Protein AF-A0A660TWX2-F1 (afdb_monomer_lite)

pLDDT: mean 96.68, std 3.36, range [80.12, 98.88]

Secondary structure (DSSP, 8-state):
--EEEEEE----HHHHHHHHHHHHHHHHTT-EEEEEE-GGGGGGGGGGTT-TTHHHHHHH-HHHHHHHHHHHHHHHHTT-EEEEEHHHHHHTT-HHHHHHTTPPEE-TTTSS--HHHHHHTTPEEEE-

Sequence (128 aa):
MKKIALFAFNGDPMCFIHVLINAMELKENGNDVALVIEGSATKLVKLLTGGSGLEDFKKNNPKMFELITVNLKKVRDAGIISCVCQACASQMGALEDVKKADLPLCAELKGHPSMSRYIEDGFDIISF

Radius of gyration: 13.77 Å; chains: 1; bounding box: 38×24×35 Å

Foldseek 3Di:
DAAAEEEEADLPLVSQLVSLVVQVVCVVVPYNAAYEYAHLVLLLLCLQVVDPPVVVVCVVPVPSSVSCSVSVVVCVVVVRHNEYQCVRCVVSVNNVSCVVNVGHYDQPDVSGDDPVVCVVVRHDYDYD

Structure (mmCIF, N/CA/C/O backbone):
data_AF-A0A660TWX2-F1
#
_entry.id   AF-A0A660TWX2-F1
#
loop_
_atom_site.group_PDB
_atom_site.id
_atom_site.type_symbol
_atom_site.label_atom_id
_atom_site.label_alt_id
_atom_site.label_comp_id
_atom_site.label_asym_id
_atom_site.label_entity_id
_atom_site.label_seq_id
_atom_site.pdbx_PDB_ins_code
_atom_site.Cartn_x
_atom_site.Cartn_y
_atom_site.Cartn_z
_atom_site.occupancy
_atom_site.B_iso_or_equiv
_atom_site.auth_seq_id
_atom_site.auth_comp_id
_atom_site.auth_asym_id
_atom_site.auth_atom_id
_atom_site.pdbx_PDB_model_num
ATOM 1 N N . MET A 1 1 ? -8.018 1.241 21.709 1.00 87.31 1 MET A N 1
ATOM 2 C CA . MET A 1 1 ? -7.672 0.523 20.467 1.00 87.31 1 MET A CA 1
ATOM 3 C C . MET A 1 1 ? -8.727 0.820 19.426 1.00 87.31 1 MET A C 1
ATOM 5 O O . MET A 1 1 ? -9.899 0.624 19.726 1.00 87.31 1 MET A O 1
ATOM 9 N N . LYS A 1 2 ? -8.326 1.332 18.261 1.00 97.06 2 LYS A N 1
ATOM 10 C CA . LYS A 1 2 ? -9.204 1.524 17.100 1.00 97.06 2 LYS A CA 1
ATOM 11 C C . LYS A 1 2 ? -8.776 0.605 15.956 1.00 97.06 2 LYS A C 1
ATOM 13 O O . LYS A 1 2 ? -7.634 0.148 15.941 1.00 97.06 2 LYS A O 1
ATOM 18 N N . LYS A 1 3 ? -9.689 0.375 15.014 1.00 98.75 3 LYS A N 1
ATOM 19 C CA . LYS A 1 3 ? -9.397 -0.205 13.702 1.00 98.75 3 LYS A CA 1
ATOM 20 C C . LYS A 1 3 ? -9.285 0.929 12.690 1.00 98.75 3 LYS A C 1
ATOM 22 O O . LYS A 1 3 ? -10.205 1.737 12.599 1.00 98.75 3 LYS A O 1
ATOM 27 N N . ILE A 1 4 ? -8.168 1.028 11.977 1.00 98.88 4 ILE A N 1
ATOM 28 C CA . ILE A 1 4 ? -7.897 2.138 11.053 1.00 98.88 4 ILE A CA 1
ATOM 29 C C . ILE A 1 4 ? -7.406 1.593 9.716 1.00 98.88 4 ILE A C 1
ATOM 31 O O . ILE A 1 4 ? -6.413 0.867 9.660 1.00 98.88 4 ILE A O 1
ATOM 35 N N . ALA A 1 5 ? -8.1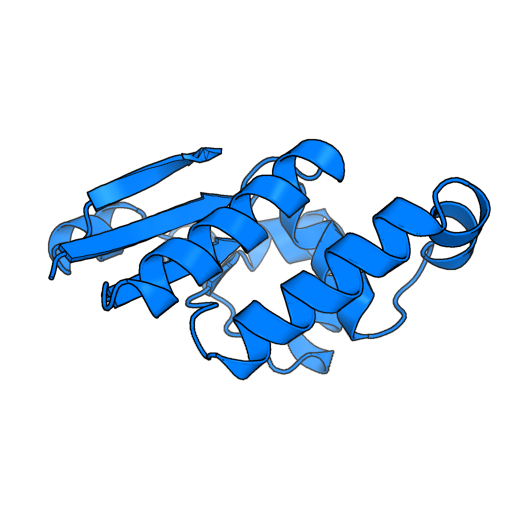20 1.923 8.642 1.00 98.75 5 ALA A N 1
ATOM 36 C CA . ALA A 1 5 ? -7.758 1.549 7.286 1.00 98.75 5 ALA A CA 1
ATOM 37 C C . ALA A 1 5 ? -7.199 2.772 6.553 1.00 98.75 5 ALA A C 1
ATOM 39 O O . ALA A 1 5 ? -7.901 3.761 6.336 1.00 98.75 5 ALA A O 1
ATOM 40 N N . LEU A 1 6 ? -5.922 2.707 6.179 1.00 98.81 6 LEU A N 1
ATOM 41 C CA . LEU A 1 6 ? -5.229 3.765 5.451 1.00 98.81 6 LEU A CA 1
ATOM 42 C C . LEU A 1 6 ? -5.233 3.403 3.967 1.00 98.81 6 LEU A C 1
ATOM 44 O O . LEU A 1 6 ? -4.618 2.414 3.572 1.00 98.81 6 LEU A O 1
ATOM 48 N N . PHE A 1 7 ? -5.901 4.205 3.145 1.00 98.75 7 PHE A N 1
ATOM 49 C CA . PHE A 1 7 ? -5.925 4.035 1.695 1.00 98.75 7 PHE A CA 1
ATOM 50 C C . PHE A 1 7 ? -4.913 4.979 1.051 1.00 98.75 7 PHE A C 1
ATOM 52 O O . PHE A 1 7 ? -5.137 6.186 0.993 1.00 98.75 7 PHE A O 1
ATOM 59 N N . ALA A 1 8 ? -3.801 4.429 0.567 1.00 98.62 8 ALA A N 1
ATOM 60 C CA . ALA A 1 8 ? -2.776 5.172 -0.157 1.00 98.62 8 ALA A CA 1
ATOM 61 C C . ALA A 1 8 ? -3.057 5.121 -1.663 1.00 98.62 8 ALA A C 1
ATOM 63 O O . ALA A 1 8 ? -2.759 4.107 -2.294 1.00 98.62 8 ALA A O 1
ATOM 64 N N . PHE A 1 9 ? -3.595 6.194 -2.251 1.00 98.50 9 PHE A N 1
ATOM 65 C CA . PHE A 1 9 ? -3.822 6.284 -3.701 1.00 98.50 9 PHE A CA 1
ATOM 66 C C . PHE A 1 9 ? -2.673 6.978 -4.435 1.00 98.50 9 PHE A C 1
ATOM 68 O O . PHE A 1 9 ? -2.361 6.667 -5.596 1.00 98.50 9 PHE A O 1
ATOM 75 N N . ASN A 1 10 ? -2.062 7.960 -3.773 1.00 97.88 10 ASN A N 1
ATOM 76 C CA . ASN A 1 10 ? -1.073 8.830 -4.383 1.00 97.88 10 ASN A CA 1
ATOM 77 C C . ASN A 1 10 ? 0.322 8.183 -4.430 1.00 97.88 10 ASN A C 1
ATOM 79 O O . ASN A 1 10 ? 0.932 7.877 -3.408 1.00 97.88 10 ASN A O 1
ATOM 83 N N . GLY A 1 11 ? 0.839 7.995 -5.644 1.00 95.31 11 GLY A N 1
ATOM 84 C CA . GLY A 1 11 ? 2.163 7.446 -5.924 1.00 95.31 11 GLY A CA 1
ATOM 85 C C . GLY A 1 11 ? 3.254 8.499 -6.062 1.00 95.31 11 GLY A C 1
ATOM 86 O O . GLY A 1 11 ? 4.318 8.186 -6.604 1.00 95.31 11 GLY A O 1
ATOM 87 N N . ASP A 1 12 ? 2.998 9.738 -5.646 1.00 96.38 12 ASP A N 1
ATOM 88 C CA . ASP A 1 12 ? 4.066 10.673 -5.327 1.00 96.38 12 ASP A CA 1
ATOM 89 C C . ASP A 1 12 ? 4.897 10.115 -4.148 1.00 96.38 12 ASP A C 1
ATOM 91 O O . ASP A 1 12 ? 4.331 9.785 -3.100 1.00 96.38 12 ASP A O 1
ATOM 95 N N . PRO A 1 13 ? 6.229 9.980 -4.295 1.00 95.06 13 PRO A N 1
ATOM 96 C CA . PRO A 1 13 ? 7.097 9.436 -3.254 1.00 95.06 13 PRO A CA 1
ATOM 97 C C . PRO A 1 13 ? 6.969 10.141 -1.894 1.00 95.06 13 PRO A C 1
ATOM 99 O O . PRO A 1 13 ? 6.978 9.467 -0.864 1.00 95.06 13 PRO A O 1
ATOM 102 N N . MET A 1 14 ? 6.818 11.473 -1.883 1.00 95.81 14 MET A N 1
ATOM 103 C CA . MET A 1 14 ? 6.657 12.262 -0.658 1.00 95.81 14 MET A CA 1
ATOM 104 C C . MET A 1 14 ? 5.311 11.986 0.005 1.00 95.81 14 MET A C 1
ATOM 106 O O . MET A 1 14 ? 5.245 11.904 1.226 1.00 95.81 14 MET A O 1
ATOM 110 N N . CYS A 1 15 ? 4.232 11.822 -0.757 1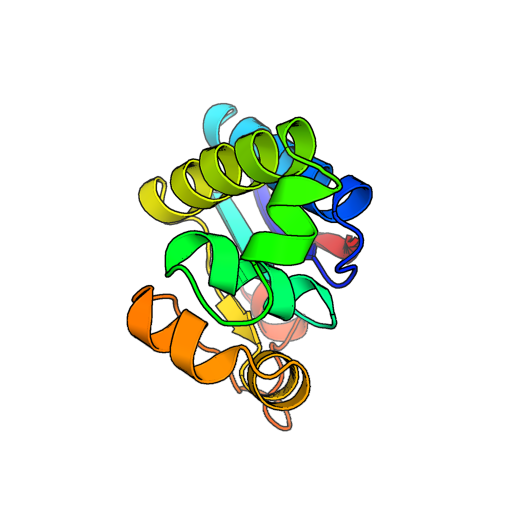.00 97.56 15 CYS A N 1
ATOM 111 C CA . CYS A 1 15 ? 2.939 11.459 -0.177 1.00 97.56 15 CYS A CA 1
ATOM 112 C C . CYS A 1 15 ? 2.980 10.040 0.399 1.00 97.56 15 CYS A C 1
ATOM 114 O O . CYS A 1 15 ? 2.600 9.819 1.549 1.00 97.56 15 CYS A O 1
ATOM 116 N N . PHE A 1 16 ? 3.517 9.089 -0.366 1.00 98.25 16 PHE A N 1
ATOM 117 C CA . PHE A 1 16 ? 3.515 7.683 0.020 1.00 98.25 16 PHE A CA 1
ATOM 118 C C . PHE A 1 16 ? 4.333 7.413 1.288 1.00 98.25 16 PHE A C 1
ATOM 120 O O . PHE A 1 16 ? 3.874 6.680 2.163 1.00 98.25 16 PHE A O 1
ATOM 127 N N . ILE A 1 17 ? 5.505 8.045 1.443 1.00 98.00 17 ILE A N 1
ATOM 128 C CA . ILE A 1 17 ? 6.322 7.876 2.655 1.00 98.00 17 ILE A CA 1
ATOM 129 C C . ILE A 1 17 ? 5.571 8.294 3.926 1.00 98.00 17 ILE A C 1
ATOM 131 O O . ILE A 1 17 ? 5.697 7.622 4.949 1.00 98.00 17 ILE A O 1
ATOM 135 N N . HIS A 1 18 ? 4.742 9.342 3.871 1.00 98.31 18 HIS A N 1
ATOM 136 C CA . HIS A 1 18 ? 3.955 9.758 5.031 1.00 98.31 18 HIS A CA 1
ATOM 137 C C . HIS A 1 18 ? 2.897 8.721 5.398 1.00 98.31 18 HIS A C 1
ATOM 139 O O . HIS A 1 18 ? 2.699 8.478 6.587 1.00 98.31 18 HIS A O 1
ATOM 145 N N . VAL A 1 19 ? 2.266 8.054 4.426 1.00 98.62 19 VAL A N 1
ATOM 146 C CA . VAL A 1 19 ? 1.319 6.973 4.742 1.00 98.62 19 VAL A CA 1
ATOM 147 C C . VAL A 1 19 ? 2.029 5.814 5.438 1.00 98.62 19 VAL A C 1
ATOM 149 O O . VAL A 1 19 ? 1.524 5.310 6.435 1.00 98.62 19 VAL A O 1
ATOM 152 N N . LEU A 1 20 ? 3.226 5.431 4.977 1.00 98.69 20 LEU A N 1
ATOM 153 C CA . LEU A 1 20 ? 4.005 4.350 5.594 1.00 98.69 20 LEU A CA 1
ATOM 154 C C . LEU A 1 20 ? 4.405 4.674 7.040 1.00 98.69 20 LEU A C 1
ATOM 156 O O . LEU A 1 20 ? 4.288 3.820 7.916 1.00 98.69 20 LEU A O 1
ATOM 160 N N . ILE A 1 21 ? 4.858 5.906 7.291 1.00 98.50 21 ILE A N 1
ATOM 161 C CA . ILE A 1 21 ? 5.259 6.350 8.633 1.00 98.50 21 ILE A CA 1
ATOM 162 C C . ILE A 1 21 ? 4.046 6.392 9.569 1.00 98.50 21 ILE A C 1
ATOM 164 O O . ILE A 1 21 ? 4.119 5.857 10.672 1.00 98.50 21 ILE A O 1
ATOM 168 N N . ASN A 1 22 ? 2.919 6.959 9.124 1.00 98.69 22 ASN A N 1
ATOM 169 C CA . ASN A 1 22 ? 1.696 7.005 9.933 1.00 98.69 22 ASN A CA 1
ATOM 170 C C . ASN A 1 22 ? 1.112 5.602 10.174 1.00 98.69 22 ASN A C 1
ATOM 172 O O . ASN A 1 22 ? 0.640 5.320 11.269 1.00 98.69 22 ASN A O 1
ATOM 176 N N . ALA A 1 23 ? 1.180 4.693 9.195 1.00 98.69 23 ALA A N 1
ATOM 177 C CA . ALA A 1 23 ? 0.737 3.309 9.371 1.00 98.69 23 ALA A CA 1
ATOM 178 C C . ALA A 1 23 ? 1.510 2.595 10.489 1.00 98.69 23 ALA A C 1
ATOM 180 O O . ALA A 1 23 ? 0.906 1.928 11.332 1.00 98.69 23 ALA A O 1
ATOM 181 N N . MET A 1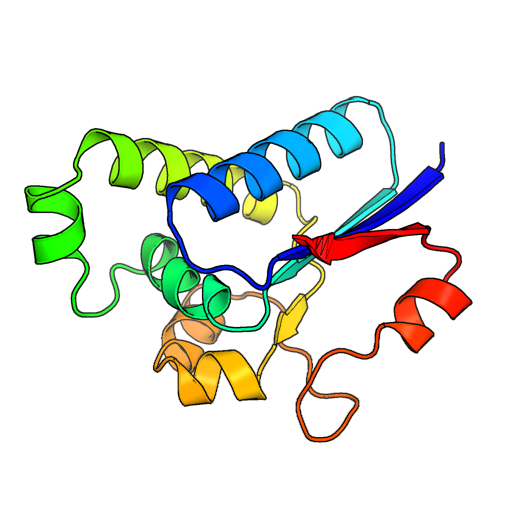 24 ? 2.839 2.753 10.508 1.00 98.69 24 MET A N 1
ATOM 182 C CA . MET A 1 24 ? 3.684 2.177 11.555 1.00 98.69 24 MET A CA 1
ATOM 183 C C . MET A 1 24 ? 3.423 2.812 12.916 1.00 98.69 24 MET A C 1
ATOM 185 O O . MET A 1 24 ? 3.259 2.082 13.886 1.00 98.69 24 MET A O 1
ATOM 189 N N . GLU A 1 25 ? 3.328 4.140 12.990 1.00 98.69 25 GLU A N 1
ATOM 190 C CA . GLU A 1 25 ? 3.070 4.851 14.248 1.00 98.69 25 GLU A CA 1
ATOM 191 C C . GLU A 1 25 ? 1.724 4.438 14.867 1.00 98.69 25 GLU A C 1
ATOM 193 O O . GLU A 1 25 ? 1.661 4.077 16.043 1.00 98.69 25 GLU A O 1
ATOM 198 N N . LEU A 1 26 ? 0.663 4.340 14.058 1.00 98.62 26 LEU A N 1
ATOM 199 C CA . LEU A 1 26 ? -0.637 3.844 14.514 1.00 98.62 26 LEU A CA 1
ATOM 200 C C . LEU A 1 26 ? -0.559 2.408 15.047 1.00 98.62 26 LEU A C 1
ATOM 202 O O . LEU A 1 26 ? -1.205 2.096 16.054 1.00 98.62 26 LEU A O 1
ATOM 206 N N . LYS A 1 27 ? 0.227 1.545 14.391 1.00 98.50 27 LYS A N 1
ATOM 207 C CA . LYS A 1 27 ? 0.439 0.149 14.793 1.00 98.50 27 LYS A CA 1
ATOM 208 C C . LYS A 1 27 ? 1.237 0.049 16.095 1.00 98.50 27 LYS A C 1
ATOM 210 O O . LYS A 1 27 ? 0.862 -0.726 16.974 1.00 98.50 27 LYS A O 1
ATOM 215 N N . GLU A 1 28 ? 2.303 0.832 16.235 1.00 98.31 28 GLU A N 1
ATOM 216 C CA . GLU A 1 28 ? 3.139 0.918 17.442 1.00 98.31 28 GLU A CA 1
ATOM 217 C C . GLU A 1 28 ? 2.347 1.463 18.640 1.00 98.31 28 GLU A C 1
ATOM 219 O O . GLU A 1 28 ? 2.506 0.979 19.759 1.00 98.31 28 GLU A O 1
ATOM 224 N N . ASN A 1 29 ? 1.390 2.361 18.389 1.00 98.38 29 ASN A N 1
ATOM 225 C CA . ASN A 1 29 ? 0.413 2.843 19.371 1.00 98.38 29 ASN A CA 1
ATOM 226 C C . ASN A 1 29 ? -0.700 1.821 19.703 1.00 98.38 29 ASN A C 1
ATOM 228 O O . ASN A 1 29 ? -1.658 2.135 20.415 1.00 98.38 29 ASN A O 1
ATOM 232 N N . GLY A 1 30 ? -0.596 0.591 19.194 1.00 98.19 30 GLY A N 1
ATOM 233 C CA . GLY A 1 30 ? -1.473 -0.529 19.523 1.00 98.19 30 GLY A CA 1
ATOM 234 C C . GLY A 1 30 ? -2.769 -0.601 18.717 1.00 98.19 30 GLY A C 1
ATOM 235 O O . GLY A 1 30 ? -3.613 -1.430 19.041 1.00 98.19 30 GLY A O 1
ATOM 236 N N . ASN A 1 31 ? -2.966 0.228 17.687 1.00 98.75 31 ASN A N 1
ATOM 237 C CA . ASN A 1 31 ? -4.157 0.127 16.839 1.00 98.75 31 ASN A CA 1
ATOM 238 C C . ASN A 1 31 ? -4.090 -1.091 15.905 1.00 98.75 31 ASN A C 1
ATOM 240 O O . ASN A 1 31 ? -3.016 -1.595 15.562 1.00 98.75 31 ASN A O 1
ATOM 244 N N . ASP A 1 32 ? -5.266 -1.547 15.483 1.00 98.56 32 ASP A N 1
ATOM 245 C CA . ASP A 1 32 ? -5.410 -2.519 14.406 1.00 98.56 32 ASP A CA 1
ATOM 246 C C . ASP A 1 32 ? -5.402 -1.753 13.078 1.00 98.56 32 ASP A C 1
ATOM 248 O O . ASP A 1 32 ? -6.273 -0.917 12.828 1.00 98.56 32 ASP A O 1
ATOM 252 N N . VAL A 1 33 ? -4.358 -1.953 12.277 1.00 98.81 33 VAL A N 1
ATOM 253 C CA . VAL A 1 33 ? -4.063 -1.122 11.106 1.00 98.81 33 VAL A CA 1
ATOM 254 C C . VAL A 1 33 ? -4.130 -1.969 9.848 1.00 98.81 33 VAL A C 1
ATOM 256 O O . VAL A 1 33 ? -3.425 -2.970 9.731 1.00 98.81 33 VAL A O 1
ATOM 259 N N . ALA A 1 34 ? -4.924 -1.513 8.882 1.00 98.75 34 ALA A N 1
ATOM 260 C CA . ALA A 1 34 ? -4.970 -2.056 7.535 1.00 98.75 34 ALA A CA 1
ATOM 261 C C . ALA A 1 34 ? -4.439 -1.017 6.541 1.00 98.75 34 ALA A C 1
ATOM 263 O O . ALA A 1 34 ? -5.094 -0.019 6.253 1.00 98.75 34 ALA A O 1
ATOM 264 N N . LEU A 1 35 ? -3.252 -1.248 5.990 1.00 98.88 35 LEU A N 1
ATOM 265 C CA . LEU A 1 35 ? -2.726 -0.452 4.887 1.00 98.88 35 LEU A CA 1
ATOM 266 C C . LEU A 1 35 ? -3.215 -1.036 3.555 1.00 98.88 35 LEU A C 1
ATOM 268 O O . LEU A 1 35 ? -2.902 -2.181 3.216 1.00 98.88 35 LEU A O 1
ATOM 272 N N . VAL A 1 36 ? -3.966 -0.230 2.806 1.00 98.88 36 VAL A N 1
ATOM 273 C CA . VAL A 1 36 ? -4.443 -0.526 1.453 1.00 98.88 36 VAL A CA 1
ATOM 274 C C . VAL A 1 36 ? -3.661 0.328 0.461 1.00 98.88 36 VAL A C 1
ATOM 276 O O . VAL A 1 36 ? -3.729 1.556 0.492 1.00 98.88 36 VAL A O 1
ATOM 279 N N . ILE A 1 37 ? -2.901 -0.319 -0.420 1.00 98.81 37 ILE A N 1
ATOM 280 C CA . ILE A 1 37 ? -2.105 0.344 -1.455 1.00 98.81 37 ILE A CA 1
ATOM 281 C C . ILE A 1 37 ? -2.879 0.266 -2.771 1.00 98.81 37 ILE A C 1
ATOM 283 O O . ILE A 1 37 ? -3.050 -0.808 -3.348 1.00 98.81 37 ILE A O 1
ATOM 287 N N . GLU A 1 38 ? -3.336 1.409 -3.269 1.00 98.38 38 GLU A N 1
ATOM 288 C CA . GLU A 1 38 ? -4.162 1.499 -4.470 1.00 98.38 38 GLU A CA 1
ATOM 289 C C . GLU A 1 38 ? -3.732 2.681 -5.362 1.00 98.38 38 GLU A C 1
ATOM 291 O O . GLU A 1 38 ? -2.749 3.372 -5.099 1.00 98.38 38 GLU A O 1
ATOM 296 N N . GLY A 1 39 ? -4.388 2.866 -6.507 1.00 98.12 39 GLY A N 1
ATOM 297 C CA . GLY A 1 39 ? -4.121 3.951 -7.431 1.00 98.12 39 GLY A CA 1
ATOM 298 C C . GLY A 1 39 ? -2.687 3.913 -7.940 1.00 98.12 39 GLY A C 1
ATOM 299 O O . GLY A 1 39 ? -2.095 2.853 -8.177 1.00 98.12 39 GLY A O 1
ATOM 300 N N . SER A 1 40 ? -2.112 5.100 -8.084 1.00 98.31 40 SER A N 1
ATOM 301 C CA . SER A 1 40 ? -0.736 5.254 -8.548 1.00 98.31 40 SER A CA 1
ATOM 302 C C . SER A 1 40 ? 0.311 4.837 -7.508 1.00 98.31 40 SER A C 1
ATOM 304 O O . SER A 1 40 ? 1.458 4.609 -7.891 1.00 98.31 40 SER A O 1
ATOM 306 N N . ALA A 1 41 ? -0.051 4.681 -6.227 1.00 98.38 41 ALA A N 1
ATOM 307 C CA . ALA A 1 41 ? 0.863 4.214 -5.181 1.00 98.38 41 ALA A CA 1
ATOM 308 C C . ALA A 1 41 ? 1.325 2.767 -5.400 1.00 98.38 41 ALA A C 1
ATOM 310 O O . ALA A 1 41 ? 2.461 2.428 -5.070 1.00 98.38 41 ALA A O 1
ATOM 311 N N . THR A 1 42 ? 0.502 1.931 -6.046 1.00 98.19 42 THR A N 1
ATOM 312 C CA . THR A 1 42 ? 0.847 0.533 -6.375 1.00 98.19 42 THR A CA 1
ATOM 313 C C . THR A 1 42 ? 2.168 0.398 -7.143 1.00 98.19 42 THR A C 1
ATOM 315 O O . THR A 1 42 ? 2.903 -0.565 -6.931 1.00 98.19 42 THR A O 1
ATOM 318 N N . LYS A 1 43 ? 2.551 1.399 -7.953 1.00 96.38 43 LYS A N 1
ATOM 319 C CA . LYS A 1 43 ? 3.830 1.413 -8.689 1.00 96.38 43 LYS A CA 1
ATOM 320 C C . LYS A 1 43 ? 5.064 1.388 -7.781 1.00 96.38 43 LYS A C 1
ATOM 322 O O . LYS A 1 43 ? 6.147 1.036 -8.241 1.00 96.38 43 LYS A O 1
ATOM 327 N N . LEU A 1 44 ? 4.933 1.816 -6.523 1.00 96.81 44 LEU A N 1
ATOM 328 C CA . LEU A 1 44 ? 6.033 1.886 -5.560 1.00 96.81 44 LEU A CA 1
ATOM 329 C C . LEU A 1 44 ? 6.315 0.524 -4.910 1.00 96.81 44 LEU A C 1
ATOM 331 O O . LEU A 1 44 ? 7.379 0.347 -4.327 1.00 96.81 44 LEU A O 1
ATOM 335 N N . VAL A 1 45 ? 5.451 -0.482 -5.088 1.00 96.44 45 VAL A N 1
ATOM 336 C CA . VAL A 1 45 ? 5.711 -1.848 -4.596 1.00 96.44 45 VAL A CA 1
ATOM 337 C C . VAL A 1 45 ? 6.991 -2.446 -5.192 1.00 96.44 45 VAL A C 1
ATOM 339 O O . VAL A 1 45 ? 7.711 -3.167 -4.503 1.00 96.44 45 VAL A O 1
ATOM 342 N N . LYS A 1 46 ? 7.359 -2.064 -6.421 1.00 94.94 46 LYS A N 1
ATOM 343 C CA . LYS A 1 46 ? 8.595 -2.505 -7.091 1.00 94.94 46 LYS A CA 1
ATOM 344 C C . LYS A 1 46 ? 9.892 -2.189 -6.332 1.00 94.94 46 LYS A C 1
ATOM 346 O O . LYS A 1 46 ? 10.932 -2.792 -6.603 1.00 94.94 46 LYS A O 1
ATOM 351 N N . LEU A 1 47 ? 9.842 -1.266 -5.364 1.00 94.00 47 LEU A N 1
ATOM 352 C CA . LEU A 1 47 ? 10.946 -0.979 -4.438 1.00 94.00 4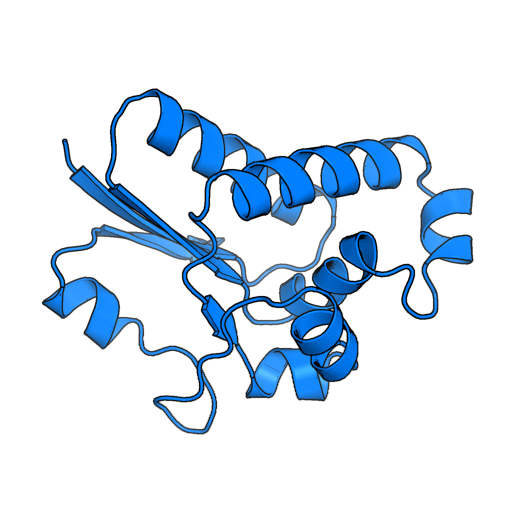7 LEU A CA 1
ATOM 353 C C . LEU A 1 47 ? 11.303 -2.191 -3.558 1.00 94.00 47 LEU A C 1
ATOM 355 O O . LEU A 1 47 ? 12.439 -2.298 -3.101 1.00 94.00 47 LEU A O 1
ATOM 359 N N . LEU A 1 48 ? 10.373 -3.130 -3.351 1.00 94.00 48 LEU A N 1
ATOM 360 C CA . LEU A 1 48 ? 10.622 -4.371 -2.611 1.00 94.00 48 LEU A CA 1
ATOM 361 C C . LEU A 1 48 ? 11.342 -5.441 -3.442 1.00 94.00 48 LEU A C 1
ATOM 363 O O . LEU A 1 48 ? 12.011 -6.302 -2.875 1.00 94.00 48 LEU A O 1
ATOM 367 N N . THR A 1 49 ? 11.203 -5.404 -4.767 1.00 92.81 49 THR A N 1
ATOM 368 C CA . THR A 1 49 ? 11.573 -6.508 -5.669 1.00 92.81 49 THR A CA 1
ATOM 369 C C . THR A 1 49 ? 12.710 -6.184 -6.631 1.00 92.81 49 THR A C 1
ATOM 371 O O . THR A 1 49 ? 13.210 -7.104 -7.293 1.00 92.81 49 THR A O 1
ATOM 374 N N . GLY A 1 50 ? 13.095 -4.908 -6.734 1.00 88.69 50 GLY A N 1
ATOM 375 C CA . GLY A 1 50 ? 14.036 -4.425 -7.744 1.00 88.69 50 GLY A CA 1
ATOM 376 C C . GLY A 1 50 ? 13.420 -4.339 -9.144 1.00 88.69 50 GLY A C 1
ATOM 377 O O . GLY A 1 50 ? 14.122 -4.588 -10.120 1.00 88.69 50 GLY A O 1
ATOM 378 N N . GLY A 1 51 ? 12.112 -4.069 -9.249 1.00 84.50 51 GLY A N 1
ATOM 379 C CA . GLY A 1 51 ? 11.401 -4.015 -10.531 1.00 84.50 51 GLY A CA 1
ATOM 380 C C . GLY A 1 51 ? 11.881 -2.897 -11.470 1.00 84.50 51 GLY A C 1
ATOM 381 O O . GLY A 1 51 ? 12.762 -2.098 -11.153 1.00 84.50 51 GLY A O 1
ATOM 382 N N . SER A 1 52 ? 11.306 -2.831 -12.670 1.00 80.75 52 SER A N 1
ATOM 383 C CA . SER A 1 52 ? 11.810 -1.969 -13.753 1.00 80.75 52 SER A CA 1
ATOM 384 C C . SER A 1 52 ? 11.731 -0.455 -13.460 1.00 80.75 52 SER A C 1
ATOM 386 O O . SER A 1 52 ? 10.877 0.035 -12.712 1.00 80.75 52 SER A O 1
ATOM 388 N N . GLY A 1 53 ? 12.642 0.325 -14.056 1.0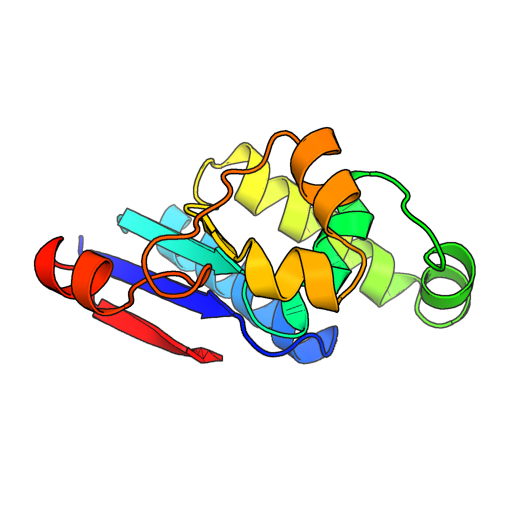0 80.12 53 GLY A N 1
ATOM 389 C CA . GLY A 1 53 ? 12.684 1.792 -13.925 1.00 80.12 53 GLY A CA 1
ATOM 390 C C . GLY A 1 53 ? 13.094 2.304 -12.537 1.00 80.12 53 GLY A C 1
ATOM 391 O O . GLY A 1 53 ? 12.881 3.474 -12.220 1.00 80.12 53 GLY A O 1
ATOM 392 N N . LEU A 1 54 ? 13.631 1.429 -11.683 1.00 86.69 54 LEU A N 1
ATOM 393 C CA . LEU A 1 54 ? 14.036 1.764 -10.321 1.00 86.69 54 LEU A CA 1
ATOM 394 C C . LEU A 1 54 ? 15.418 2.432 -10.259 1.00 86.69 54 LEU A C 1
ATOM 396 O O . LEU A 1 54 ? 15.630 3.300 -9.416 1.00 86.69 54 LEU A O 1
ATOM 400 N N . GLU A 1 55 ? 16.323 2.090 -11.180 1.00 88.88 55 GLU A N 1
ATOM 401 C CA . GLU A 1 55 ? 17.673 2.669 -11.244 1.00 88.88 55 GLU A CA 1
ATOM 402 C C . GLU A 1 55 ? 17.646 4.180 -11.502 1.00 88.88 55 GLU A C 1
ATOM 404 O O . GLU A 1 55 ? 18.302 4.937 -10.786 1.00 88.88 55 GLU A O 1
ATOM 409 N N . ASP A 1 56 ? 16.816 4.649 -12.439 1.00 90.19 56 ASP A N 1
ATOM 410 C CA . ASP A 1 56 ? 16.655 6.085 -12.695 1.00 90.19 56 ASP A CA 1
ATOM 411 C C . ASP A 1 56 ? 16.047 6.811 -11.491 1.00 90.19 56 ASP A C 1
ATOM 413 O O . ASP A 1 56 ? 16.500 7.894 -11.110 1.00 90.19 56 ASP A O 1
ATOM 417 N N . PHE A 1 57 ? 15.047 6.203 -10.840 1.00 88.75 57 PHE A N 1
ATOM 418 C CA . PHE A 1 57 ? 14.451 6.768 -9.631 1.00 88.75 57 PHE A CA 1
ATOM 419 C C . PHE A 1 57 ? 15.480 6.880 -8.500 1.00 88.75 57 PHE A C 1
ATOM 421 O O . PHE A 1 57 ? 15.597 7.945 -7.895 1.00 88.75 57 PHE A O 1
ATOM 428 N N . LYS A 1 58 ? 16.265 5.823 -8.261 1.00 92.75 58 LYS A N 1
ATOM 429 C CA . LYS A 1 58 ? 17.329 5.775 -7.252 1.00 92.75 58 LYS A CA 1
ATOM 430 C C . LYS A 1 58 ? 18.438 6.784 -7.536 1.00 92.75 58 LYS A C 1
ATOM 432 O O . LYS A 1 58 ? 18.878 7.465 -6.616 1.00 92.75 58 LYS A O 1
ATOM 437 N N . LYS A 1 59 ? 18.870 6.914 -8.793 1.00 94.06 59 LYS A N 1
ATOM 438 C CA . LYS A 1 59 ? 19.903 7.874 -9.202 1.00 94.06 59 LYS A CA 1
ATOM 439 C C . LYS A 1 59 ? 19.465 9.317 -8.956 1.00 94.06 59 LYS A C 1
ATOM 441 O O . LYS A 1 59 ? 20.248 10.112 -8.447 1.00 94.06 59 LYS A O 1
ATOM 446 N N . ASN A 1 60 ? 18.217 9.640 -9.290 1.00 93.00 60 ASN A N 1
ATOM 447 C CA . ASN A 1 60 ? 17.688 10.998 -9.159 1.00 93.00 60 ASN A CA 1
ATOM 448 C C . ASN A 1 60 ? 17.193 11.314 -7.736 1.00 93.00 60 ASN A C 1
ATOM 450 O O . ASN A 1 60 ? 17.142 12.478 -7.353 1.00 93.00 60 ASN A O 1
ATOM 454 N N . ASN A 1 61 ? 16.838 10.297 -6.941 1.00 92.81 61 ASN A N 1
ATOM 455 C CA . ASN A 1 61 ? 16.218 10.455 -5.622 1.00 92.81 61 ASN A CA 1
ATOM 456 C C . ASN A 1 61 ? 16.783 9.459 -4.584 1.00 92.81 61 ASN A C 1
ATOM 458 O O . ASN A 1 61 ? 16.013 8.716 -3.970 1.00 92.81 61 ASN A O 1
ATOM 462 N N . PRO A 1 62 ? 18.105 9.423 -4.330 1.00 94.31 62 PRO A N 1
ATOM 463 C CA . PRO A 1 62 ? 18.734 8.350 -3.551 1.00 94.31 62 PRO A CA 1
ATOM 464 C C . PRO A 1 62 ? 18.205 8.248 -2.114 1.00 94.31 62 PRO A C 1
ATOM 466 O O . PRO A 1 62 ? 17.916 7.154 -1.636 1.00 94.31 62 PRO A O 1
ATOM 469 N N . LYS A 1 63 ? 17.997 9.390 -1.444 1.00 95.06 63 LYS A N 1
ATOM 470 C CA . LYS A 1 63 ? 17.447 9.424 -0.079 1.00 95.06 63 LYS A CA 1
ATOM 471 C C . LYS A 1 63 ? 15.984 8.986 -0.030 1.00 95.06 63 LYS A C 1
ATOM 473 O O . LYS A 1 63 ? 15.594 8.248 0.865 1.00 95.06 63 LYS A O 1
ATOM 478 N N . MET A 1 64 ? 15.171 9.432 -0.989 1.00 94.69 64 MET A N 1
ATOM 479 C CA . MET A 1 64 ? 13.754 9.062 -1.041 1.00 94.69 64 MET A CA 1
ATOM 480 C C . MET A 1 64 ? 13.583 7.573 -1.342 1.00 94.69 64 MET A C 1
ATOM 482 O O . MET A 1 64 ? 12.761 6.899 -0.728 1.00 94.69 64 MET A O 1
ATOM 486 N N . PHE A 1 65 ? 14.410 7.055 -2.251 1.00 95.12 65 PHE A N 1
ATOM 487 C CA . PHE A 1 65 ? 14.508 5.633 -2.536 1.00 95.12 65 PHE A CA 1
ATOM 488 C C . PHE A 1 65 ? 14.782 4.828 -1.262 1.00 95.12 65 PHE A C 1
ATOM 490 O O . PHE A 1 65 ? 14.044 3.891 -0.964 1.00 95.12 65 PHE A O 1
ATOM 497 N N . GLU A 1 66 ? 15.801 5.211 -0.491 1.00 95.75 66 GLU A N 1
ATOM 498 C CA . GLU A 1 66 ? 16.150 4.544 0.763 1.00 95.75 66 GLU A CA 1
ATOM 499 C C . GLU A 1 66 ? 15.004 4.613 1.782 1.00 95.75 66 GLU A C 1
ATOM 501 O O . GLU A 1 66 ? 14.572 3.578 2.290 1.00 95.75 66 GLU A O 1
ATOM 506 N N . LEU A 1 67 ? 14.454 5.808 2.021 1.00 96.75 67 LEU A N 1
ATOM 507 C CA . LEU A 1 67 ? 13.388 6.028 3.001 1.00 96.75 67 LEU A CA 1
ATOM 508 C C . LEU A 1 67 ? 12.135 5.205 2.697 1.00 96.75 67 LEU A C 1
ATOM 510 O O . LEU A 1 67 ? 11.620 4.534 3.594 1.00 96.75 67 LEU A O 1
ATOM 514 N N . ILE A 1 68 ? 11.654 5.217 1.451 1.00 97.38 68 ILE A N 1
ATOM 515 C CA . ILE A 1 68 ? 10.473 4.429 1.079 1.00 97.38 68 ILE A CA 1
ATOM 516 C C . ILE A 1 68 ? 10.794 2.945 1.154 1.00 97.38 68 ILE A C 1
ATOM 518 O O . ILE A 1 68 ? 10.011 2.198 1.725 1.00 97.38 68 ILE A O 1
ATOM 522 N N . THR A 1 69 ? 11.948 2.506 0.646 1.00 96.75 69 THR A N 1
ATOM 523 C CA . THR A 1 69 ? 12.314 1.082 0.671 1.00 96.75 69 THR A CA 1
ATOM 524 C C . THR A 1 69 ? 12.361 0.543 2.099 1.00 96.75 69 THR A C 1
ATOM 526 O O . THR A 1 69 ? 11.828 -0.532 2.369 1.00 96.75 69 THR A O 1
ATOM 529 N N . VAL A 1 70 ? 12.970 1.284 3.029 1.00 97.81 70 VAL A N 1
ATOM 530 C CA . VAL A 1 70 ? 13.063 0.883 4.438 1.00 97.81 70 VAL A CA 1
ATOM 531 C C . VAL A 1 70 ? 11.681 0.843 5.088 1.00 97.81 70 VAL A C 1
ATOM 533 O O . VAL A 1 70 ? 11.337 -0.158 5.712 1.00 97.81 70 VAL A O 1
ATOM 536 N N . ASN A 1 71 ? 10.865 1.888 4.934 1.00 98.50 71 ASN A N 1
ATOM 537 C CA . ASN A 1 71 ? 9.551 1.934 5.583 1.00 98.50 71 ASN A CA 1
ATOM 538 C C . ASN A 1 71 ? 8.543 0.967 4.949 1.00 98.50 71 ASN A C 1
ATOM 540 O O . ASN A 1 71 ? 7.741 0.374 5.664 1.00 98.50 71 ASN A O 1
ATOM 544 N N . LEU A 1 72 ? 8.626 0.731 3.638 1.00 97.94 72 LEU A N 1
ATOM 545 C CA . LEU A 1 72 ? 7.777 -0.235 2.947 1.00 97.94 72 LEU A CA 1
ATOM 546 C C . LEU A 1 72 ? 8.089 -1.670 3.400 1.00 97.94 72 LEU A C 1
ATOM 548 O O . LEU A 1 72 ? 7.173 -2.463 3.601 1.00 97.94 72 LEU A O 1
ATOM 552 N N . LYS A 1 73 ? 9.370 -1.991 3.639 1.00 98.31 73 LYS A N 1
ATOM 553 C CA . LYS A 1 73 ? 9.764 -3.258 4.278 1.00 98.31 73 LYS A CA 1
ATOM 554 C C . LYS A 1 73 ? 9.216 -3.368 5.697 1.00 98.31 73 LYS A C 1
ATOM 556 O O . LYS A 1 73 ? 8.649 -4.398 6.024 1.00 98.31 73 LYS A O 1
ATOM 561 N N . LYS A 1 74 ? 9.306 -2.306 6.508 1.00 98.38 74 LYS A N 1
ATOM 562 C CA . LYS A 1 74 ? 8.761 -2.308 7.878 1.00 98.38 74 LYS A CA 1
ATOM 563 C C . LYS A 1 74 ? 7.265 -2.623 7.913 1.00 98.38 74 LYS A C 1
ATOM 565 O O . LYS A 1 74 ? 6.871 -3.520 8.646 1.00 98.38 74 LYS A O 1
ATOM 570 N N . VAL A 1 75 ? 6.442 -1.941 7.108 1.00 98.50 75 VAL A N 1
ATOM 571 C CA . VAL A 1 75 ? 4.986 -2.199 7.093 1.00 98.50 75 VAL A CA 1
ATOM 572 C C . VAL A 1 75 ? 4.648 -3.591 6.548 1.00 98.50 75 VAL A C 1
ATOM 574 O O . VAL A 1 75 ? 3.690 -4.210 7.010 1.00 98.50 75 VAL A O 1
ATOM 577 N N . ARG A 1 76 ? 5.440 -4.108 5.596 1.00 98.25 76 ARG A N 1
ATOM 578 C CA . ARG A 1 76 ? 5.303 -5.484 5.102 1.00 98.25 76 ARG A CA 1
ATOM 579 C C . ARG A 1 76 ? 5.616 -6.485 6.207 1.00 98.25 76 ARG A C 1
ATOM 581 O O . ARG A 1 76 ? 4.802 -7.358 6.477 1.00 98.25 76 ARG A O 1
ATOM 588 N N . ASP A 1 77 ? 6.775 -6.350 6.841 1.00 98.00 77 ASP A N 1
ATOM 589 C CA . ASP A 1 77 ? 7.258 -7.282 7.861 1.00 98.00 77 ASP A CA 1
ATOM 590 C C . ASP A 1 77 ? 6.391 -7.212 9.138 1.00 98.00 77 ASP A C 1
ATOM 592 O O . ASP A 1 77 ? 6.239 -8.207 9.841 1.00 98.00 77 ASP A O 1
ATOM 596 N N . ALA A 1 78 ? 5.751 -6.066 9.402 1.00 98.31 78 ALA A N 1
ATOM 597 C CA . ALA A 1 78 ? 4.732 -5.906 10.441 1.00 98.31 78 ALA A CA 1
ATOM 598 C C . ALA A 1 78 ? 3.378 -6.565 10.098 1.00 98.31 78 ALA A C 1
ATOM 600 O O . ALA A 1 78 ? 2.488 -6.595 10.949 1.00 98.31 78 ALA A O 1
ATOM 601 N N . GLY A 1 79 ? 3.199 -7.063 8.869 1.00 98.19 79 GLY A N 1
ATOM 602 C CA . GLY A 1 79 ? 1.984 -7.748 8.425 1.00 98.19 79 GLY A CA 1
ATOM 603 C C . GLY A 1 79 ? 0.754 -6.847 8.297 1.00 98.19 79 GLY A C 1
ATOM 604 O O . GLY A 1 79 ? -0.363 -7.353 8.319 1.00 98.19 79 GLY A O 1
ATOM 605 N N . ILE A 1 80 ? 0.933 -5.523 8.188 1.00 98.56 80 ILE A N 1
ATOM 606 C CA . ILE A 1 80 ? -0.186 -4.561 8.151 1.00 98.56 80 ILE A CA 1
ATOM 607 C C . ILE A 1 80 ? -0.593 -4.143 6.734 1.00 98.56 80 ILE A C 1
ATOM 609 O O . ILE A 1 80 ? -1.588 -3.438 6.573 1.00 98.56 80 ILE A O 1
ATOM 613 N N . ILE A 1 81 ? 0.136 -4.568 5.692 1.00 98.69 81 ILE A N 1
ATOM 614 C CA . ILE A 1 81 ? -0.338 -4.440 4.304 1.00 98.69 81 ILE A CA 1
ATOM 615 C C . ILE A 1 81 ? -1.497 -5.419 4.125 1.00 98.69 81 ILE A C 1
ATOM 617 O O . ILE A 1 81 ? -1.296 -6.597 3.845 1.00 98.69 81 ILE A O 1
ATOM 621 N N . SER A 1 82 ? -2.715 -4.920 4.303 1.00 98.44 82 SER A N 1
ATOM 622 C CA . SER A 1 82 ? -3.932 -5.719 4.170 1.00 98.44 82 SER A CA 1
ATOM 623 C C . SER A 1 82 ? -4.253 -6.000 2.708 1.00 98.44 82 SER A C 1
ATOM 625 O O . SER A 1 82 ? -4.862 -7.025 2.405 1.00 98.44 82 SER A O 1
ATOM 627 N N . CYS A 1 83 ? -3.885 -5.081 1.814 1.00 97.81 83 CYS A N 1
ATOM 628 C CA . CYS A 1 83 ? -4.283 -5.159 0.424 1.00 97.81 83 CYS A CA 1
ATOM 629 C C . CYS A 1 83 ? -3.403 -4.320 -0.504 1.00 97.81 83 CYS A C 1
ATOM 631 O O . CYS A 1 83 ? -3.123 -3.155 -0.223 1.00 97.81 83 CYS A O 1
ATOM 633 N N . VAL A 1 84 ? -3.064 -4.871 -1.666 1.00 98.75 84 VAL A N 1
ATOM 634 C CA . VAL A 1 84 ? -2.647 -4.118 -2.849 1.00 98.75 84 VAL A CA 1
ATOM 635 C C . VAL A 1 84 ? -3.707 -4.306 -3.932 1.00 98.75 84 VAL A C 1
ATOM 637 O O . VAL A 1 84 ? -4.087 -5.430 -4.261 1.00 98.75 84 VAL A O 1
ATOM 640 N N . CYS A 1 85 ? -4.204 -3.209 -4.499 1.00 98.81 85 CYS A N 1
ATOM 641 C CA . CYS A 1 85 ? -5.238 -3.265 -5.528 1.00 98.81 85 CYS A CA 1
ATOM 642 C C . CYS A 1 85 ? -4.735 -3.956 -6.804 1.00 98.81 85 CYS A C 1
ATOM 644 O O . CYS A 1 85 ? -3.800 -3.473 -7.451 1.00 98.81 85 CYS A O 1
ATOM 646 N N . GLN A 1 86 ? -5.397 -5.043 -7.213 1.00 98.62 86 GLN A N 1
ATOM 647 C CA . GLN A 1 86 ? -5.017 -5.816 -8.395 1.00 98.62 86 GLN A CA 1
ATOM 648 C C . GLN A 1 86 ? -5.176 -5.022 -9.696 1.00 98.62 86 GLN A C 1
ATOM 650 O O . GLN A 1 86 ? -4.266 -5.028 -10.533 1.00 98.62 86 GLN A O 1
ATOM 655 N N . ALA A 1 87 ? -6.307 -4.333 -9.883 1.00 98.56 87 ALA A N 1
ATOM 656 C CA . ALA A 1 87 ? -6.554 -3.547 -11.091 1.00 98.56 87 ALA A CA 1
ATOM 657 C C . ALA A 1 87 ? -5.541 -2.399 -11.229 1.00 98.56 87 ALA A C 1
ATOM 659 O O . ALA A 1 87 ? -4.919 -2.248 -12.283 1.00 98.56 87 ALA A O 1
ATOM 660 N N . CYS A 1 88 ? -5.291 -1.649 -10.151 1.00 98.62 88 CYS A N 1
ATOM 661 C CA . CYS A 1 88 ? -4.307 -0.568 -10.159 1.00 98.62 88 CYS A CA 1
ATOM 662 C C . CYS A 1 88 ? -2.879 -1.083 -10.352 1.00 98.62 88 CYS A C 1
ATOM 664 O O . CYS A 1 88 ? -2.156 -0.530 -11.176 1.00 98.62 88 CYS A O 1
ATOM 666 N N . ALA A 1 89 ? -2.476 -2.161 -9.671 1.00 98.25 89 ALA A N 1
ATOM 667 C CA . ALA A 1 89 ? -1.148 -2.742 -9.860 1.00 98.25 89 ALA A CA 1
ATOM 668 C C . ALA A 1 89 ? -0.938 -3.216 -11.304 1.00 98.25 89 ALA A C 1
ATOM 670 O O . ALA A 1 89 ? 0.137 -3.017 -11.866 1.00 98.25 89 ALA A O 1
ATOM 671 N N . SER A 1 90 ? -1.969 -3.784 -11.935 1.00 98.00 90 SER A N 1
ATOM 672 C CA . SER A 1 90 ? -1.930 -4.154 -13.355 1.00 98.00 90 SER A CA 1
ATOM 673 C C . SER A 1 90 ? -1.743 -2.923 -14.241 1.00 98.00 90 SER A C 1
ATOM 675 O O . SER A 1 90 ? -0.831 -2.886 -15.063 1.00 98.00 90 SER A O 1
ATOM 677 N N . GLN A 1 91 ? -2.553 -1.881 -14.029 1.00 97.75 91 GLN A N 1
ATOM 678 C CA . GLN A 1 91 ? -2.496 -0.643 -14.809 1.00 97.75 91 GLN A CA 1
ATOM 679 C C . GLN A 1 91 ? -1.166 0.106 -14.638 1.00 97.75 91 GLN A C 1
ATOM 681 O O . GLN A 1 91 ? -0.679 0.725 -15.580 1.00 97.75 91 GLN A O 1
ATOM 686 N N . MET A 1 92 ? -0.569 0.050 -13.447 1.00 96.56 92 MET A N 1
ATOM 687 C CA . MET A 1 92 ? 0.710 0.691 -13.128 1.00 96.56 92 MET A CA 1
ATOM 688 C C . MET A 1 92 ? 1.932 -0.179 -13.468 1.00 96.56 92 MET A C 1
ATOM 690 O O . MET A 1 92 ? 3.060 0.233 -13.196 1.00 96.56 92 MET A O 1
ATOM 694 N N . GLY A 1 93 ? 1.732 -1.372 -14.042 1.00 95.62 93 GLY A N 1
ATOM 695 C CA . GLY A 1 93 ? 2.816 -2.287 -14.412 1.00 95.62 93 GLY A CA 1
ATOM 696 C C . GLY A 1 93 ? 3.556 -2.905 -13.219 1.00 95.62 93 GLY A C 1
ATOM 697 O O . GLY A 1 93 ? 4.707 -3.301 -13.361 1.00 95.62 93 GLY A O 1
ATOM 698 N N . ALA A 1 94 ? 2.913 -2.971 -12.053 1.00 96.38 94 ALA A N 1
ATOM 699 C CA . ALA A 1 94 ? 3.480 -3.463 -10.798 1.00 96.38 94 ALA A CA 1
ATOM 700 C C . ALA A 1 94 ? 2.922 -4.827 -10.356 1.00 96.38 94 ALA A C 1
ATOM 702 O O . ALA A 1 94 ? 3.365 -5.356 -9.344 1.00 96.38 94 ALA A O 1
ATOM 703 N N . LEU A 1 95 ? 1.961 -5.421 -11.078 1.00 97.69 95 LEU A N 1
ATOM 704 C CA . LEU A 1 95 ? 1.304 -6.670 -10.659 1.00 97.69 95 LEU A CA 1
ATOM 705 C C . LEU A 1 95 ? 2.297 -7.805 -10.347 1.00 97.69 95 LEU A C 1
ATOM 707 O O . LEU A 1 95 ? 2.164 -8.475 -9.325 1.00 97.69 95 LEU A O 1
ATOM 711 N N . GLU A 1 96 ? 3.300 -8.009 -11.200 1.00 97.31 96 GLU A N 1
ATOM 712 C CA . GLU A 1 96 ? 4.316 -9.047 -10.983 1.00 97.31 96 GLU A CA 1
ATOM 713 C C . GLU A 1 96 ? 5.242 -8.718 -9.805 1.00 97.31 96 GLU A C 1
ATOM 715 O O . GLU A 1 96 ? 5.665 -9.624 -9.089 1.00 97.31 96 GLU A O 1
ATOM 720 N N . ASP A 1 97 ? 5.499 -7.434 -9.537 1.00 97.06 97 ASP A N 1
ATOM 721 C CA . ASP A 1 97 ? 6.238 -7.014 -8.344 1.00 97.06 97 ASP A CA 1
ATOM 722 C C . ASP A 1 97 ? 5.451 -7.321 -7.067 1.00 97.06 97 ASP A C 1
ATOM 724 O O . ASP A 1 97 ? 6.027 -7.802 -6.095 1.00 97.06 97 ASP A O 1
ATOM 728 N N . VAL A 1 98 ? 4.131 -7.108 -7.073 1.00 97.75 98 VAL A N 1
ATOM 729 C CA . VAL A 1 98 ? 3.262 -7.444 -5.933 1.00 97.75 98 VAL A CA 1
ATOM 730 C C . VAL A 1 98 ? 3.302 -8.946 -5.648 1.00 97.75 98 VAL A C 1
ATOM 732 O O . VAL A 1 98 ? 3.521 -9.340 -4.504 1.00 97.75 98 VAL A O 1
ATOM 735 N N . LYS A 1 99 ? 3.174 -9.783 -6.686 1.00 97.56 99 LYS A N 1
ATOM 736 C CA . LYS A 1 99 ? 3.269 -11.248 -6.559 1.00 97.56 99 LYS A CA 1
ATOM 737 C C . LYS A 1 99 ? 4.645 -11.696 -6.069 1.00 97.56 99 LYS A C 1
ATOM 739 O O . LYS A 1 99 ? 4.740 -12.511 -5.162 1.00 97.56 99 LYS A O 1
ATOM 744 N N . LYS A 1 100 ? 5.723 -11.150 -6.641 1.00 97.25 100 LYS A N 1
ATOM 745 C CA . LYS A 1 100 ? 7.105 -11.474 -6.250 1.00 97.25 100 LYS A CA 1
ATOM 746 C C . LYS A 1 100 ? 7.427 -11.029 -4.820 1.00 97.25 100 LYS A C 1
ATOM 748 O O . LYS A 1 100 ? 8.269 -11.643 -4.171 1.00 97.25 100 LYS A O 1
ATOM 753 N N . ALA A 1 101 ? 6.784 -9.966 -4.341 1.00 96.00 101 ALA A N 1
ATOM 754 C CA . ALA A 1 101 ? 6.887 -9.504 -2.962 1.00 96.00 101 ALA A CA 1
ATOM 755 C C . ALA A 1 101 ? 5.997 -10.286 -1.977 1.00 96.00 101 ALA A C 1
ATOM 757 O O . ALA A 1 101 ? 6.052 -9.972 -0.789 1.00 96.00 101 ALA A O 1
ATOM 758 N N . ASP A 1 102 ? 5.214 -11.262 -2.457 1.00 97.06 102 ASP A N 1
ATOM 759 C CA . ASP A 1 102 ? 4.252 -12.058 -1.682 1.00 97.06 102 ASP A CA 1
ATOM 760 C C . ASP A 1 102 ? 3.267 -11.188 -0.879 1.00 97.06 102 ASP A C 1
ATOM 762 O O . ASP A 1 102 ? 2.995 -11.411 0.299 1.00 97.06 102 ASP A O 1
ATOM 766 N N . LEU A 1 103 ? 2.775 -10.116 -1.512 1.00 98.25 103 LEU A N 1
ATOM 767 C CA . LEU A 1 103 ? 1.822 -9.194 -0.897 1.00 98.25 103 LEU A CA 1
ATOM 768 C C . LEU A 1 103 ? 0.371 -9.579 -1.225 1.00 98.25 103 LEU A C 1
ATOM 770 O O . LEU A 1 103 ? 0.093 -9.992 -2.356 1.00 98.25 103 LEU A O 1
ATOM 774 N N . PRO A 1 104 ? -0.583 -9.361 -0.297 1.00 98.06 104 PRO A N 1
ATOM 775 C CA . PRO A 1 104 ? -1.995 -9.612 -0.558 1.00 98.06 104 PRO A CA 1
ATOM 776 C C . PRO A 1 104 ? -2.513 -8.780 -1.734 1.00 98.06 104 PRO A C 1
ATOM 778 O O . PRO A 1 104 ? -2.365 -7.558 -1.757 1.00 98.06 104 PRO A O 1
ATOM 781 N N . LEU A 1 105 ? -3.163 -9.439 -2.689 1.00 98.12 105 LEU A N 1
ATOM 782 C CA . LEU A 1 105 ? -3.875 -8.803 -3.795 1.00 98.12 105 LEU A CA 1
ATOM 783 C C . LEU A 1 105 ? -5.375 -8.846 -3.517 1.00 98.12 105 LEU A C 1
ATOM 785 O O . LEU A 1 105 ? -5.906 -9.920 -3.235 1.00 98.12 105 LEU A O 1
ATOM 789 N N . CYS A 1 106 ? -6.063 -7.713 -3.654 1.00 96.81 106 CYS A N 1
ATOM 790 C CA . CYS A 1 106 ? -7.527 -7.694 -3.616 1.00 96.81 106 CYS A CA 1
ATOM 791 C C . CYS A 1 106 ? -8.127 -7.202 -4.926 1.00 96.81 106 CYS A C 1
ATOM 793 O O . CYS A 1 106 ? -7.528 -6.419 -5.672 1.00 96.81 106 CYS A O 1
ATOM 795 N N . ALA A 1 107 ? -9.322 -7.716 -5.195 1.00 97.62 107 ALA A N 1
ATOM 796 C CA . ALA A 1 107 ? -10.017 -7.579 -6.461 1.00 97.62 107 ALA A CA 1
ATOM 797 C C . ALA A 1 107 ? -11.549 -7.624 -6.281 1.00 97.62 107 ALA A C 1
ATOM 799 O O . ALA A 1 107 ? -12.241 -8.139 -7.152 1.00 97.62 107 ALA A O 1
ATOM 800 N N . GLU A 1 108 ? -12.082 -7.132 -5.154 1.00 96.69 108 GLU A N 1
ATOM 801 C CA . GLU A 1 108 ? -13.486 -7.323 -4.756 1.00 96.69 108 GLU A CA 1
ATOM 802 C C . GLU A 1 108 ? -14.500 -6.641 -5.682 1.00 96.69 108 GLU A C 1
ATOM 804 O O . GLU A 1 108 ? -15.465 -7.274 -6.098 1.00 96.69 108 GLU A O 1
ATOM 809 N N . LEU A 1 109 ? -14.321 -5.347 -5.975 1.00 95.38 109 LEU A N 1
ATOM 810 C CA . LEU A 1 109 ? -15.209 -4.592 -6.863 1.00 95.38 109 LEU A CA 1
ATOM 811 C C . LEU A 1 109 ? -14.970 -5.031 -8.323 1.00 95.38 109 LEU A C 1
ATOM 813 O O . LEU A 1 109 ? -14.885 -6.207 -8.657 1.00 95.38 109 LEU A O 1
ATOM 817 N N . LYS A 1 110 ? -14.781 -4.090 -9.246 1.00 96.19 110 LYS A N 1
ATOM 818 C CA . LYS A 1 110 ? -14.328 -4.394 -10.614 1.00 96.19 110 LYS A CA 1
ATOM 819 C C . LYS A 1 110 ? -12.806 -4.605 -10.653 1.00 96.19 110 LYS A C 1
ATOM 821 O O . LYS A 1 110 ? -12.123 -3.985 -11.458 1.00 96.19 110 LYS A O 1
ATOM 826 N N . GLY A 1 111 ? -12.274 -5.415 -9.733 1.00 95.81 111 GLY A N 1
ATOM 827 C CA . GLY A 1 111 ? -10.831 -5.602 -9.529 1.00 95.81 111 GLY A CA 1
ATOM 828 C C . GLY A 1 111 ? -10.172 -4.612 -8.557 1.00 95.81 111 GLY A C 1
ATOM 829 O O . GLY A 1 111 ? -8.944 -4.585 -8.476 1.00 95.81 111 GLY A O 1
ATOM 830 N N . HIS A 1 112 ? -10.972 -3.832 -7.823 1.00 98.19 112 HIS A N 1
ATOM 831 C CA . HIS A 1 112 ? -10.524 -2.832 -6.848 1.00 98.19 112 HIS A CA 1
ATOM 832 C C . HIS A 1 112 ? -10.954 -3.202 -5.411 1.00 98.19 112 HIS A C 1
ATOM 834 O O . HIS A 1 112 ? -12.037 -3.773 -5.253 1.00 98.19 112 HIS A O 1
ATOM 840 N N . PRO A 1 113 ? -10.158 -2.857 -4.382 1.00 97.81 113 PRO A N 1
ATOM 841 C CA . PRO A 1 113 ? -10.525 -2.910 -2.972 1.00 97.81 113 PRO A CA 1
ATOM 842 C C . PRO A 1 113 ? -11.871 -2.255 -2.664 1.00 97.81 113 PRO A C 1
ATOM 844 O O . PRO A 1 113 ? -12.195 -1.171 -3.150 1.00 97.81 113 PRO A O 1
ATOM 847 N N . SER A 1 114 ? -12.651 -2.899 -1.799 1.00 98.00 114 SER A N 1
ATOM 848 C CA . SER A 1 114 ? -13.917 -2.351 -1.309 1.00 98.00 114 SER A CA 1
ATOM 849 C C . SER A 1 114 ? -13.709 -1.600 0.004 1.00 98.00 114 SER A C 1
ATOM 851 O O . SER A 1 114 ? -13.467 -2.219 1.037 1.00 98.00 114 SER A O 1
ATOM 853 N N . MET A 1 115 ? -13.868 -0.272 -0.001 1.00 98.31 115 MET A N 1
ATOM 854 C CA . MET A 1 115 ? -13.928 0.514 1.242 1.00 98.31 115 MET A CA 1
ATOM 855 C C . MET A 1 115 ? -15.087 0.071 2.146 1.00 98.31 115 MET A C 1
ATOM 857 O O . MET A 1 115 ? -14.923 0.026 3.361 1.00 98.31 115 MET A O 1
ATOM 861 N N . SER A 1 116 ? -16.229 -0.318 1.566 1.00 98.25 116 SER A N 1
ATOM 862 C CA . SER A 1 116 ? -17.382 -0.811 2.329 1.00 98.25 116 SER A CA 1
ATOM 863 C C . SER A 1 116 ? -17.039 -2.037 3.171 1.00 98.25 116 SER A C 1
ATOM 865 O O . SER A 1 116 ? -17.460 -2.088 4.319 1.00 98.25 116 SER A O 1
ATOM 867 N N . ARG A 1 117 ? -16.199 -2.957 2.666 1.00 97.88 117 ARG A N 1
ATOM 868 C CA . ARG A 1 117 ? -15.725 -4.112 3.451 1.00 97.88 117 ARG A CA 1
ATOM 869 C C . ARG A 1 117 ? -15.005 -3.664 4.724 1.00 97.88 117 ARG A C 1
ATOM 871 O O . ARG A 1 117 ? -15.314 -4.149 5.802 1.00 97.88 117 ARG A O 1
ATOM 878 N N . TYR A 1 118 ? -14.082 -2.708 4.613 1.00 98.44 118 TYR A N 1
ATOM 879 C CA . TYR A 1 118 ? -13.362 -2.185 5.780 1.00 98.44 118 TYR A CA 1
ATOM 880 C C . TYR A 1 118 ? -14.300 -1.474 6.764 1.00 98.44 118 TYR A C 1
ATOM 882 O O . TYR A 1 118 ? -14.175 -1.670 7.970 1.00 98.44 118 TYR A O 1
ATOM 890 N N . ILE A 1 119 ? -15.264 -0.692 6.269 1.00 98.62 119 ILE A N 1
ATOM 891 C CA . ILE A 1 119 ? -16.264 -0.025 7.119 1.00 98.62 119 ILE A CA 1
ATOM 892 C C . ILE A 1 119 ? -17.105 -1.060 7.881 1.00 98.62 119 ILE A C 1
ATOM 894 O O . ILE A 1 119 ? -17.282 -0.933 9.091 1.00 98.62 119 ILE A O 1
ATOM 898 N N . GLU A 1 120 ? -17.593 -2.097 7.198 1.00 98.50 120 GLU A N 1
ATOM 899 C CA . GLU A 1 120 ? -18.377 -3.188 7.795 1.00 98.50 120 GLU A CA 1
ATOM 900 C C . GLU A 1 120 ? -17.559 -3.998 8.815 1.00 98.50 120 GLU A C 1
ATOM 902 O O . GLU A 1 120 ? -18.082 -4.380 9.861 1.00 98.50 120 GLU A O 1
ATOM 907 N N . ASP A 1 121 ? -16.253 -4.161 8.576 1.00 98.06 121 ASP A N 1
ATOM 908 C CA . ASP A 1 121 ? -15.300 -4.777 9.510 1.00 98.06 121 ASP A CA 1
ATOM 909 C C . ASP A 1 121 ? -14.949 -3.870 10.717 1.00 98.06 121 ASP A C 1
ATOM 911 O O . ASP A 1 121 ? -14.204 -4.277 11.624 1.00 98.06 121 ASP A O 1
ATOM 915 N N . GLY A 1 122 ? -15.497 -2.649 10.755 1.00 98.44 122 GLY A N 1
ATOM 916 C CA . GLY A 1 122 ? -15.387 -1.690 11.853 1.00 98.44 122 GLY A CA 1
ATOM 917 C C . GLY A 1 122 ? -14.189 -0.744 11.768 1.00 98.44 122 GLY A C 1
ATOM 918 O O . GLY A 1 122 ? -13.794 -0.197 12.797 1.00 98.44 122 GLY A O 1
ATOM 919 N N . PHE A 1 123 ? -13.578 -0.582 10.591 1.00 98.75 123 PHE A N 1
ATOM 920 C CA . PHE A 1 123 ? -12.455 0.333 10.384 1.00 98.75 123 PHE A CA 1
ATOM 921 C C . PHE A 1 123 ? -12.920 1.770 10.126 1.00 98.75 123 PHE A C 1
ATOM 923 O O . PHE A 1 123 ? -13.763 2.023 9.265 1.00 98.75 123 PHE A O 1
ATOM 930 N N . ASP A 1 124 ? -12.264 2.722 10.790 1.00 98.69 124 ASP A N 1
ATOM 931 C CA . ASP A 1 124 ? -12.253 4.122 10.368 1.00 98.69 124 ASP A CA 1
ATOM 932 C C . ASP A 1 124 ? -11.349 4.256 9.130 1.00 98.69 124 ASP A C 1
ATOM 934 O O . ASP A 1 124 ? -10.203 3.795 9.139 1.00 98.69 124 ASP A O 1
ATOM 938 N N . ILE A 1 125 ? -11.838 4.893 8.063 1.00 98.50 125 ILE A N 1
ATOM 939 C CA . ILE A 1 125 ? -11.062 5.095 6.831 1.00 98.50 125 ILE A CA 1
ATOM 940 C C . ILE A 1 125 ? -10.353 6.448 6.850 1.00 98.50 125 ILE A C 1
ATOM 942 O O . ILE A 1 125 ? -10.965 7.484 7.103 1.00 98.50 125 ILE A O 1
ATOM 946 N N . ILE A 1 126 ? -9.071 6.436 6.483 1.00 98.38 126 ILE A N 1
ATOM 947 C CA . ILE A 1 126 ? -8.283 7.630 6.169 1.00 98.38 126 ILE A CA 1
ATOM 948 C C . ILE A 1 126 ? -7.673 7.441 4.776 1.00 98.38 126 ILE A C 1
ATOM 950 O O . ILE A 1 126 ? -6.982 6.454 4.529 1.00 98.38 126 ILE A O 1
ATOM 954 N N . SER A 1 127 ? -7.923 8.370 3.853 1.00 97.44 127 SER A N 1
ATOM 955 C CA . SER A 1 127 ? -7.429 8.304 2.468 1.00 97.44 127 SER A CA 1
ATOM 956 C C . SER A 1 127 ? -6.374 9.372 2.177 1.00 97.44 127 SER A C 1
ATOM 958 O O . SER A 1 127 ? -6.519 10.502 2.647 1.00 97.44 127 SER A O 1
ATOM 960 N N . PHE A 1 128 ? -5.380 9.031 1.351 1.00 94.75 128 PHE A N 1
ATOM 961 C CA . PHE A 1 128 ? -4.222 9.866 1.000 1.00 94.75 128 PHE A CA 1
ATOM 962 C C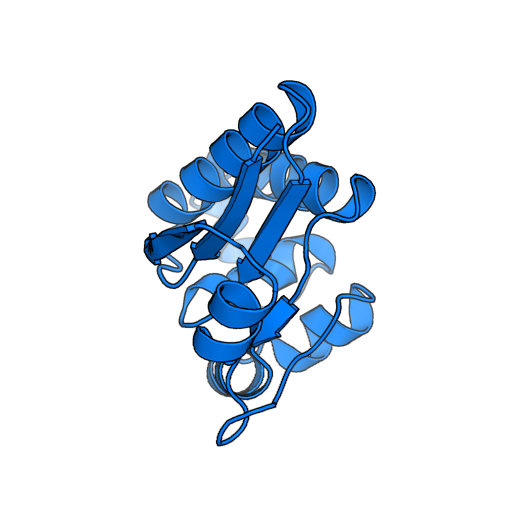 . PHE A 1 128 ? -3.916 9.869 -0.503 1.00 94.75 128 PHE A C 1
ATOM 964 O O . PHE A 1 128 ? -4.087 8.811 -1.160 1.00 94.75 128 PHE A O 1
#